Protein AF-A0A8S2YJC7-F1 (afdb_monomer_lite)

Foldseek 3Di:
DDDDDAPDQCPPQPDKDAWAKDCPDQQWIKIWIDSDQAAIWIWIDNPVRHTDTDPDGPGGADPPDPSNRHDHDDYHDDDD

InterPro domains:
  IPR023296 Glycosyl hydrolase, five-bladed beta-propeller domain superfamily [G3DSA:2.115.10.20] (1-80)

Organism: NCBI:txid392030

Radius of gyration: 13.6 Å; chains: 1; bounding box: 36×29×33 Å

Structure (mmCIF, N/CA/C/O backbone):
data_AF-A0A8S2YJC7-F1
#
_entry.id   AF-A0A8S2YJC7-F1
#
loop_
_atom_site.group_PDB
_atom_site.id
_atom_site.type_symbol
_atom_site.label_atom_id
_atom_site.label_alt_id
_atom_site.label_comp_id
_atom_site.label_asym_id
_atom_site.label_entity_id
_atom_site.label_seq_id
_atom_site.pdbx_PDB_ins_code
_atom_site.Cartn_x
_atom_site.Cartn_y
_atom_site.Cartn_z
_atom_site.occupancy
_atom_site.B_iso_or_equiv
_atom_site.auth_seq_id
_atom_site.auth_comp_id
_atom_site.auth_asym_id
_atom_site.auth_atom_id
_atom_site.pdbx_PDB_model_num
ATOM 1 N N . GLU A 1 1 ? -24.318 12.359 5.472 1.00 68.31 1 GLU A N 1
ATOM 2 C CA . GLU A 1 1 ? -23.041 11.621 5.488 1.00 68.31 1 GLU A CA 1
ATOM 3 C C . GLU A 1 1 ? -22.004 12.527 6.116 1.00 68.31 1 GLU A C 1
ATOM 5 O O . GLU A 1 1 ? -21.829 13.640 5.637 1.00 68.31 1 GLU A O 1
ATOM 10 N N . ASN A 1 2 ? -21.415 12.112 7.236 1.00 89.75 2 ASN A N 1
ATOM 11 C CA . ASN A 1 2 ? -20.416 12.906 7.944 1.00 89.75 2 ASN A CA 1
ATOM 12 C C . ASN A 1 2 ? -19.069 12.218 7.755 1.00 89.75 2 ASN A C 1
ATOM 14 O O . ASN A 1 2 ? -18.868 11.116 8.261 1.00 89.75 2 ASN A O 1
ATOM 18 N N . TRP A 1 3 ? -18.178 12.853 7.002 1.00 93.06 3 TRP A N 1
ATOM 19 C CA . TRP A 1 3 ? -16.804 12.397 6.841 1.00 93.06 3 TRP A CA 1
ATOM 20 C C . TRP A 1 3 ? -15.935 12.996 7.943 1.00 93.06 3 TRP A C 1
ATOM 22 O O . TRP A 1 3 ? -16.064 14.178 8.264 1.00 93.06 3 TRP A O 1
ATOM 32 N N . ILE A 1 4 ? -15.047 12.181 8.509 1.00 94.25 4 ILE A N 1
ATOM 33 C CA . ILE A 1 4 ? -14.020 12.624 9.454 1.00 94.25 4 ILE A CA 1
ATOM 34 C C . ILE A 1 4 ? -12.674 12.490 8.750 1.00 94.25 4 ILE A C 1
ATOM 36 O O . ILE A 1 4 ? -12.318 11.410 8.282 1.00 94.25 4 ILE A O 1
ATOM 40 N N . LEU A 1 5 ? -11.940 13.598 8.653 1.00 94.06 5 LEU A N 1
ATOM 41 C CA . LEU A 1 5 ? -10.589 13.597 8.106 1.00 94.06 5 LEU A CA 1
ATOM 42 C C . LEU A 1 5 ? -9.605 13.131 9.181 1.00 94.06 5 LEU A C 1
ATOM 44 O O . LEU A 1 5 ? -9.515 13.737 10.249 1.00 94.06 5 LEU A O 1
ATOM 48 N N . HIS A 1 6 ? -8.850 12.082 8.873 1.00 94.44 6 HIS A N 1
ATOM 49 C CA . HIS A 1 6 ? -7.745 11.614 9.703 1.00 94.44 6 HIS A CA 1
ATOM 50 C C . HIS A 1 6 ? -6.405 12.188 9.209 1.00 94.44 6 HIS A C 1
ATOM 52 O O . HIS A 1 6 ? -6.303 12.588 8.045 1.00 94.44 6 HIS A O 1
ATOM 58 N N . PRO A 1 7 ? -5.373 12.246 10.072 1.00 93.75 7 PRO A N 1
ATOM 59 C CA . PRO A 1 7 ? -4.010 12.560 9.649 1.00 93.75 7 PRO A CA 1
ATOM 60 C C . PRO A 1 7 ? -3.483 11.576 8.587 1.00 93.75 7 PRO A C 1
ATOM 62 O O . PRO A 1 7 ? -4.068 10.507 8.394 1.00 93.75 7 PRO A O 1
ATOM 65 N N . PRO A 1 8 ? -2.362 11.901 7.916 1.00 92.19 8 PRO A N 1
ATOM 66 C CA . PRO A 1 8 ? -1.694 10.966 7.016 1.00 92.19 8 PRO A CA 1
ATOM 67 C C . PRO A 1 8 ? -1.414 9.618 7.693 1.00 92.19 8 PRO A C 1
ATOM 69 O O . PRO A 1 8 ? -1.0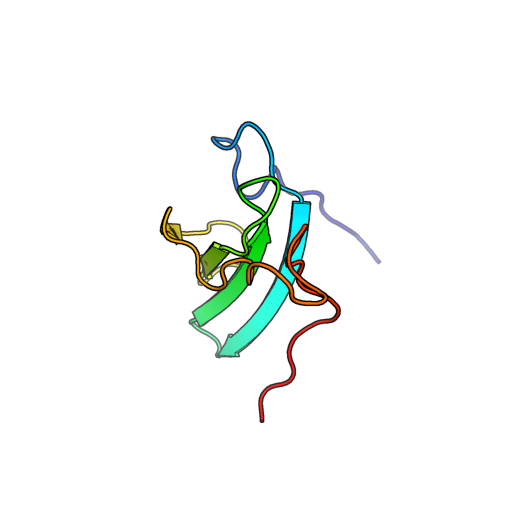14 9.586 8.854 1.00 92.19 8 PRO A O 1
ATOM 72 N N . LEU A 1 9 ? -1.580 8.519 6.951 1.00 92.75 9 LEU A N 1
ATOM 73 C CA . LEU A 1 9 ? -1.364 7.159 7.467 1.00 92.75 9 LEU A CA 1
ATOM 74 C C . LEU A 1 9 ? 0.112 6.864 7.784 1.00 92.75 9 LEU A C 1
ATOM 76 O O . LEU A 1 9 ? 0.400 6.053 8.659 1.00 92.75 9 LEU A O 1
ATOM 80 N N . PHE A 1 10 ? 1.026 7.532 7.072 1.00 91.81 10 PHE A N 1
ATOM 81 C CA . PHE A 1 10 ? 2.478 7.386 7.197 1.00 91.81 10 PHE A CA 1
ATOM 82 C C . PHE A 1 10 ? 3.144 8.769 7.304 1.00 91.81 10 PHE A C 1
ATOM 84 O O . PHE A 1 10 ? 3.726 9.255 6.331 1.00 91.81 10 PHE A O 1
ATOM 91 N N . PRO A 1 11 ? 3.007 9.471 8.441 1.00 90.75 11 PRO A N 1
ATOM 92 C CA . PRO A 1 11 ? 3.530 10.830 8.609 1.00 90.75 11 PRO A CA 1
ATOM 93 C C . PRO A 1 11 ? 5.064 10.924 8.534 1.00 90.75 11 PRO A C 1
ATOM 95 O O . PRO A 1 11 ? 5.607 12.009 8.341 1.00 90.75 11 PRO A O 1
ATOM 98 N N . GLU A 1 12 ? 5.768 9.807 8.701 1.00 90.00 12 GLU A N 1
ATOM 99 C CA . GLU A 1 12 ? 7.222 9.694 8.603 1.00 90.00 12 GLU A CA 1
ATOM 100 C C . GLU A 1 12 ? 7.741 9.549 7.166 1.00 90.00 12 GLU A C 1
ATOM 102 O O . GLU A 1 12 ? 8.940 9.722 6.930 1.00 90.00 12 GLU A O 1
ATOM 107 N N . LEU A 1 13 ? 6.869 9.215 6.211 1.00 87.88 13 LEU A N 1
ATOM 108 C CA . LEU A 1 13 ? 7.242 9.086 4.809 1.00 87.88 13 LEU A CA 1
ATOM 109 C C . LEU A 1 13 ? 7.238 10.457 4.137 1.00 87.88 13 LEU A C 1
ATOM 111 O O . LEU A 1 13 ? 6.262 11.201 4.203 1.00 87.88 13 LEU A O 1
ATOM 115 N N . SER A 1 14 ? 8.321 10.778 3.428 1.00 88.44 14 SER A N 1
ATOM 116 C CA . SER A 1 14 ? 8.394 11.993 2.606 1.00 88.44 14 SER A CA 1
ATOM 117 C C . SER A 1 14 ? 7.433 11.952 1.417 1.00 88.44 14 SER A C 1
ATOM 119 O O . SER A 1 14 ? 7.077 12.998 0.874 1.00 88.44 14 SER A O 1
ATOM 121 N N . TRP A 1 15 ? 7.027 10.751 1.003 1.00 86.81 15 TRP A N 1
ATOM 122 C CA . TRP A 1 15 ? 6.131 10.524 -0.114 1.00 86.81 15 TRP A CA 1
ATOM 123 C C . TRP A 1 15 ? 5.389 9.198 0.049 1.00 86.81 15 TRP A C 1
ATOM 125 O O . TRP A 1 15 ? 5.975 8.187 0.425 1.00 86.81 15 TRP A O 1
ATOM 135 N N . SER A 1 16 ? 4.098 9.198 -0.267 1.00 89.25 16 SER A N 1
ATOM 136 C CA . SER A 1 16 ? 3.337 7.981 -0.538 1.00 89.25 16 SER A CA 1
ATOM 137 C C . SER A 1 16 ? 2.206 8.298 -1.511 1.00 89.25 16 SER A C 1
ATOM 139 O O . SER A 1 16 ? 1.707 9.426 -1.548 1.00 89.25 16 SER A O 1
ATOM 141 N N . LYS A 1 17 ? 1.815 7.325 -2.334 1.00 90.50 17 LYS A N 1
ATOM 142 C CA . LYS A 1 17 ? 0.710 7.476 -3.293 1.00 90.50 17 LYS A CA 1
ATOM 143 C C . LYS A 1 17 ? 0.004 6.148 -3.538 1.00 90.50 17 LYS A C 1
ATOM 145 O O . LYS A 1 17 ? 0.502 5.112 -3.106 1.00 90.50 17 LYS A O 1
ATOM 150 N N . ALA A 1 18 ? -1.131 6.234 -4.239 1.00 90.69 18 ALA A N 1
ATOM 151 C CA . ALA A 1 18 ? -1.903 5.117 -4.781 1.00 90.69 18 ALA A CA 1
ATOM 152 C C . ALA A 1 18 ? -2.038 3.963 -3.778 1.00 90.69 18 ALA A C 1
ATOM 154 O O . ALA A 1 18 ? -1.236 3.039 -3.773 1.00 90.69 18 ALA A O 1
ATOM 155 N N . ALA A 1 19 ? -3.032 4.043 -2.893 1.00 93.38 19 ALA A N 1
ATOM 156 C CA . ALA A 1 19 ? -3.257 3.031 -1.872 1.00 93.38 19 ALA A CA 1
ATOM 157 C C . ALA A 1 19 ? -4.563 2.275 -2.124 1.00 93.38 19 ALA A C 1
ATOM 159 O O . ALA A 1 19 ? -5.564 2.873 -2.518 1.00 93.38 19 ALA A O 1
ATOM 160 N N . THR A 1 20 ? -4.562 0.972 -1.851 1.00 95.19 20 THR A N 1
ATOM 161 C CA . THR A 1 20 ? -5.759 0.131 -1.907 1.00 95.19 20 THR A CA 1
ATOM 162 C C . THR A 1 20 ? -5.831 -0.782 -0.689 1.00 95.19 20 THR A C 1
ATOM 164 O O . THR A 1 20 ? -4.811 -1.303 -0.226 1.00 95.19 20 THR A O 1
ATOM 167 N N . LEU A 1 21 ? -7.036 -0.962 -0.149 1.00 95.06 21 LEU A N 1
ATOM 168 C CA . LEU A 1 21 ? -7.273 -1.696 1.089 1.00 95.06 21 LEU A CA 1
ATOM 169 C C . LEU A 1 21 ? -7.885 -3.066 0.792 1.00 95.06 21 LEU A C 1
ATOM 171 O O 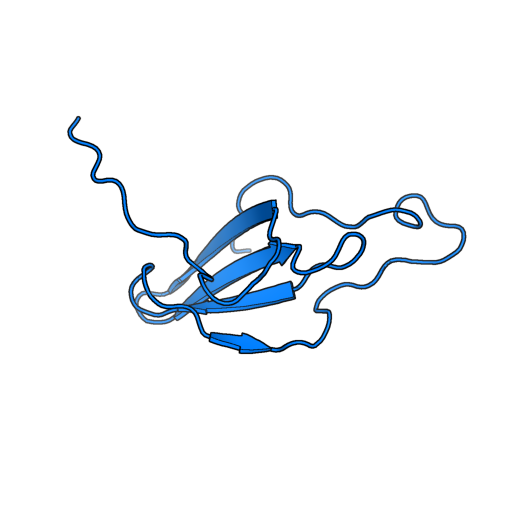. LEU A 1 21 ? -8.922 -3.179 0.145 1.00 95.06 21 LEU A O 1
ATOM 175 N N . LEU A 1 22 ? -7.278 -4.115 1.340 1.00 94.25 22 LEU A N 1
ATOM 176 C CA . LEU A 1 22 ? -7.883 -5.434 1.456 1.00 94.25 22 LEU A CA 1
ATOM 177 C C . LEU A 1 22 ? -8.392 -5.634 2.885 1.00 94.25 22 LEU A C 1
ATOM 179 O O . LEU A 1 22 ? -7.619 -5.855 3.825 1.00 94.25 22 LEU A O 1
ATOM 183 N N . VAL A 1 23 ? -9.716 -5.630 3.031 1.00 91.69 23 VAL A N 1
ATOM 184 C CA . VAL A 1 23 ? -10.394 -6.038 4.265 1.00 91.69 23 VAL A CA 1
ATOM 185 C C . VAL A 1 23 ? -10.399 -7.565 4.330 1.00 91.69 23 VAL A C 1
ATOM 187 O O . VAL A 1 23 ? -11.298 -8.234 3.823 1.00 91.69 23 VAL A O 1
ATOM 190 N N . HIS A 1 24 ? -9.348 -8.137 4.916 1.00 88.88 24 HIS A N 1
ATOM 191 C CA . HIS A 1 24 ? -9.190 -9.588 4.976 1.00 88.88 24 HIS A CA 1
ATOM 192 C C . HIS A 1 24 ? -10.082 -10.215 6.056 1.00 88.88 24 HIS A C 1
ATOM 194 O O . HIS A 1 24 ? -10.841 -11.150 5.777 1.00 88.88 24 HIS A O 1
ATOM 200 N N . ASN A 1 25 ? -10.003 -9.697 7.285 1.00 86.38 25 ASN A N 1
ATOM 201 C CA . ASN A 1 25 ? -10.851 -10.101 8.403 1.00 86.38 25 ASN A CA 1
ATOM 202 C C . ASN A 1 25 ? -10.998 -8.968 9.442 1.00 86.38 25 ASN A C 1
ATOM 204 O O . ASN A 1 25 ? -10.509 -7.855 9.251 1.00 86.38 25 ASN A O 1
ATOM 208 N N . VAL A 1 26 ? -11.691 -9.262 10.547 1.00 81.81 26 VAL A N 1
ATOM 209 C CA . VAL A 1 26 ? -12.000 -8.289 11.612 1.00 81.81 26 VAL A CA 1
ATOM 210 C C . VAL A 1 26 ? -10.741 -7.736 12.288 1.00 81.81 26 VAL A C 1
ATOM 212 O O . VAL A 1 26 ? -10.742 -6.597 12.733 1.00 81.81 26 VAL A O 1
ATOM 215 N N . THR A 1 27 ? -9.666 -8.521 12.365 1.00 84.19 27 THR A N 1
ATOM 216 C CA . THR A 1 27 ? -8.456 -8.169 13.124 1.00 84.19 27 THR A CA 1
ATOM 217 C C . THR A 1 27 ? -7.258 -7.810 12.251 1.00 84.19 27 THR A C 1
ATOM 219 O O . THR A 1 27 ? -6.275 -7.291 12.767 1.00 84.19 27 THR A O 1
ATOM 222 N N . HIS A 1 28 ? -7.319 -8.089 10.950 1.00 88.88 28 HIS A N 1
ATOM 223 C CA . HIS A 1 28 ? -6.223 -7.881 10.016 1.00 88.88 28 HIS A CA 1
ATOM 224 C C . HIS A 1 28 ? -6.754 -7.307 8.709 1.00 88.88 28 HIS A C 1
ATOM 226 O O . HIS A 1 28 ? -7.529 -7.955 7.995 1.00 88.88 28 HIS A O 1
ATOM 232 N N . GLN A 1 29 ? -6.276 -6.116 8.376 1.00 93.88 29 GLN A N 1
ATOM 233 C CA . GLN A 1 29 ? -6.442 -5.502 7.068 1.00 93.88 29 GLN A CA 1
ATOM 234 C C . GLN A 1 29 ? -5.070 -5.204 6.464 1.00 93.88 29 GLN A C 1
ATOM 236 O O . GLN A 1 29 ? -4.083 -5.025 7.186 1.00 93.88 29 GLN A O 1
ATOM 241 N N . TYR A 1 30 ? -5.010 -5.184 5.136 1.00 94.00 30 TYR A N 1
ATOM 242 C CA . TYR A 1 30 ? -3.774 -4.975 4.391 1.00 94.00 30 TYR A CA 1
ATOM 243 C C . TYR A 1 30 ? -3.915 -3.775 3.472 1.00 94.00 30 TYR A C 1
ATOM 245 O O . TYR A 1 30 ? -4.867 -3.706 2.700 1.00 94.00 30 TYR A O 1
ATOM 253 N N . LEU A 1 31 ? -2.955 -2.862 3.535 1.00 94.69 31 LEU A N 1
ATOM 254 C CA . LEU A 1 31 ? -2.863 -1.733 2.623 1.00 94.69 31 LEU A CA 1
ATOM 255 C C . LEU A 1 31 ? -1.717 -1.986 1.654 1.00 94.69 31 LEU A C 1
ATOM 257 O O . LEU A 1 31 ? -0.577 -2.168 2.081 1.00 94.69 31 LEU A O 1
ATOM 261 N N . PHE A 1 32 ? -2.017 -1.980 0.364 1.00 93.88 32 PHE A N 1
ATOM 262 C CA . PHE A 1 32 ? -0.998 -1.939 -0.677 1.00 93.88 32 PHE A CA 1
ATOM 263 C C . PHE A 1 32 ? -0.854 -0.489 -1.102 1.00 93.88 32 PHE A C 1
ATOM 265 O O . PHE A 1 32 ? -1.867 0.162 -1.347 1.00 93.88 32 PHE A O 1
ATOM 272 N N . PHE A 1 33 ? 0.368 0.025 -1.144 1.00 93.62 33 PHE A N 1
ATOM 273 C CA . PHE A 1 33 ? 0.623 1.432 -1.443 1.00 93.62 33 PHE A CA 1
ATOM 274 C C . PHE A 1 33 ? 2.020 1.618 -2.022 1.00 93.62 33 PHE A C 1
ATOM 276 O O . PHE A 1 33 ? 2.875 0.750 -1.857 1.00 93.62 33 PHE A O 1
ATOM 283 N N . ASN A 1 34 ? 2.282 2.748 -2.669 1.00 90.94 34 ASN A N 1
ATOM 284 C CA . ASN A 1 34 ? 3.628 3.082 -3.121 1.00 90.94 34 ASN A CA 1
ATOM 285 C C . ASN A 1 34 ? 4.352 3.930 -2.073 1.00 90.94 34 ASN A C 1
ATOM 287 O O . ASN A 1 34 ? 3.923 5.044 -1.767 1.00 90.94 34 ASN A O 1
ATOM 291 N N . GLU A 1 35 ? 5.456 3.396 -1.549 1.00 7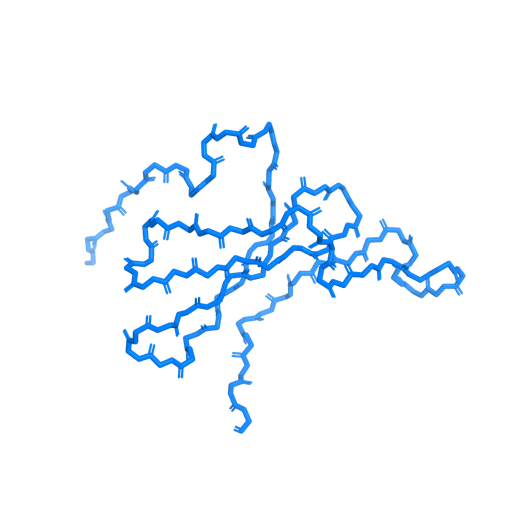7.81 35 GLU A N 1
ATOM 292 C CA . GLU A 1 35 ? 6.401 4.099 -0.664 1.00 77.81 35 GLU A CA 1
ATOM 293 C C . GLU A 1 35 ? 7.553 4.750 -1.455 1.00 77.81 35 GLU A C 1
ATOM 295 O O . GLU A 1 35 ? 8.133 5.742 -1.021 1.00 77.81 35 GLU A O 1
ATOM 300 N N . SER A 1 36 ? 7.824 4.256 -2.669 1.00 71.88 36 SER A N 1
ATOM 301 C CA . SER A 1 36 ? 8.792 4.805 -3.621 1.00 71.88 36 SER A CA 1
ATOM 302 C C . SER A 1 36 ? 8.142 5.030 -4.991 1.00 71.88 36 SER A C 1
ATOM 304 O O . SER A 1 36 ? 6.984 4.676 -5.219 1.00 71.88 36 SER A O 1
ATOM 306 N N . ASN A 1 37 ? 8.873 5.644 -5.925 1.00 70.56 37 ASN A N 1
ATOM 307 C CA . ASN A 1 37 ? 8.327 5.971 -7.242 1.00 70.56 37 ASN A CA 1
ATOM 308 C C . ASN A 1 37 ? 8.021 4.760 -8.125 1.00 70.56 37 ASN A C 1
ATOM 310 O O . ASN A 1 37 ? 7.343 4.974 -9.122 1.00 70.56 37 ASN A O 1
ATOM 314 N N . ILE A 1 38 ? 8.500 3.552 -7.808 1.00 81.06 38 ILE A N 1
ATOM 315 C CA . ILE A 1 38 ? 8.414 2.422 -8.749 1.00 81.06 38 ILE A CA 1
ATOM 316 C C . ILE A 1 38 ? 7.843 1.133 -8.137 1.00 81.06 38 ILE A C 1
ATOM 318 O O . ILE A 1 38 ? 7.284 0.323 -8.869 1.00 81.06 38 ILE A O 1
ATOM 322 N N . GLU A 1 39 ? 7.899 0.949 -6.813 1.00 85.56 39 GLU A N 1
ATOM 323 C CA . GLU A 1 39 ? 7.585 -0.340 -6.174 1.00 85.56 39 GLU A CA 1
ATOM 324 C C . GLU A 1 39 ? 6.366 -0.277 -5.254 1.00 85.56 39 GLU A C 1
ATOM 326 O O . GLU A 1 39 ? 6.065 0.759 -4.650 1.00 85.56 39 GLU A O 1
ATOM 331 N N . LEU A 1 40 ? 5.692 -1.420 -5.110 1.00 90.12 40 LEU A N 1
ATOM 332 C CA . LEU A 1 40 ? 4.524 -1.582 -4.253 1.00 90.12 40 LEU A CA 1
ATOM 333 C C . LEU A 1 40 ? 4.942 -2.117 -2.882 1.00 90.12 40 LEU A C 1
ATOM 335 O O . LEU A 1 40 ? 5.548 -3.182 -2.791 1.00 90.12 40 LEU A O 1
ATOM 339 N N . ALA A 1 41 ? 4.566 -1.427 -1.813 1.00 92.12 41 ALA A N 1
ATOM 340 C CA . ALA A 1 41 ? 4.748 -1.838 -0.427 1.00 92.12 41 ALA A CA 1
ATOM 341 C C . ALA A 1 41 ? 3.462 -2.445 0.159 1.00 92.12 41 ALA A C 1
ATOM 343 O O . ALA A 1 41 ? 2.356 -2.249 -0.353 1.00 92.12 41 ALA A O 1
ATOM 344 N N . LEU A 1 42 ? 3.617 -3.177 1.265 1.00 92.50 42 LEU A N 1
ATOM 345 C CA . LEU A 1 42 ? 2.523 -3.791 2.016 1.00 92.50 42 LEU A CA 1
ATOM 346 C C . LEU A 1 42 ? 2.564 -3.336 3.476 1.00 92.50 42 LEU A C 1
ATOM 348 O O . LEU A 1 42 ? 3.553 -3.556 4.180 1.00 92.50 42 LEU A O 1
ATOM 352 N N . ALA A 1 43 ? 1.457 -2.769 3.945 1.00 94.44 43 ALA A N 1
ATOM 353 C CA . ALA A 1 43 ? 1.227 -2.455 5.346 1.00 94.44 43 ALA A CA 1
ATOM 354 C C . ALA A 1 43 ? 0.100 -3.304 5.932 1.00 94.44 43 ALA A C 1
ATOM 356 O O . ALA A 1 43 ? -0.788 -3.774 5.219 1.00 94.44 43 ALA A O 1
ATOM 357 N N . LYS A 1 44 ? 0.120 -3.475 7.251 1.00 94.88 44 LYS A N 1
ATOM 358 C CA . LYS A 1 44 ? -0.933 -4.142 8.020 1.00 94.88 44 LYS A CA 1
ATOM 359 C C . LYS A 1 44 ? -1.504 -3.196 9.060 1.00 94.88 44 LYS A C 1
ATOM 361 O O . LYS A 1 44 ? -0.766 -2.397 9.632 1.00 94.88 44 LYS A O 1
ATOM 366 N N . THR A 1 45 ? -2.788 -3.346 9.339 1.00 95.25 45 THR A N 1
ATOM 367 C CA . THR A 1 45 ? -3.487 -2.626 10.406 1.00 95.25 45 THR A CA 1
ATOM 368 C C . THR A 1 45 ? -4.559 -3.516 11.034 1.00 95.25 45 THR A C 1
ATOM 370 O O . THR A 1 45 ? -4.947 -4.543 10.464 1.00 95.25 45 THR A O 1
ATOM 373 N N . SER A 1 46 ? -5.005 -3.113 12.220 1.00 94.12 46 SER A N 1
ATOM 374 C CA . SER A 1 46 ? -6.167 -3.659 12.922 1.00 94.12 46 SER A CA 1
ATOM 375 C C . SER A 1 46 ? -7.266 -2.617 13.162 1.00 94.12 46 SER A C 1
ATOM 377 O O . SER A 1 46 ? -8.342 -2.985 13.624 1.00 94.12 46 SER A O 1
ATOM 379 N N . ASP A 1 47 ? -6.995 -1.330 12.916 1.00 92.62 47 ASP A N 1
ATOM 380 C CA . ASP A 1 47 ? -7.878 -0.210 13.269 1.00 92.62 47 ASP A CA 1
ATOM 381 C C . ASP A 1 47 ? -8.068 0.823 12.147 1.00 92.62 47 ASP A C 1
ATOM 383 O O . ASP A 1 47 ? -8.774 1.808 12.345 1.00 92.62 47 ASP A O 1
ATOM 387 N N . LEU A 1 48 ? -7.468 0.592 10.973 1.00 92.56 48 LEU A N 1
ATOM 388 C CA . LEU A 1 48 ? -7.498 1.466 9.792 1.00 92.56 48 LEU A CA 1
ATOM 389 C C . LEU A 1 48 ? -6.838 2.840 9.969 1.00 92.56 48 LEU A C 1
ATOM 391 O O . LEU A 1 48 ? -6.843 3.628 9.022 1.00 92.56 48 LEU A O 1
ATOM 395 N N . LEU A 1 49 ? -6.248 3.119 11.132 1.00 93.00 49 LEU A N 1
ATOM 396 C CA . LEU A 1 49 ? -5.632 4.404 11.463 1.00 93.00 49 LEU A CA 1
ATOM 397 C C . LEU A 1 49 ? -4.122 4.279 11.629 1.00 93.00 49 LEU A C 1
ATOM 399 O O . LEU A 1 49 ? -3.381 5.158 11.198 1.00 93.00 49 LEU A O 1
ATOM 403 N N . HIS A 1 50 ? -3.666 3.175 12.215 1.00 93.25 50 HIS A N 1
ATOM 404 C CA . HIS A 1 50 ? -2.260 2.916 12.472 1.00 93.25 50 HIS A CA 1
ATOM 405 C C . HIS A 1 50 ? -1.803 1.719 11.644 1.00 93.25 50 HIS A C 1
ATOM 407 O O . HIS A 1 50 ? -2.363 0.622 11.730 1.00 93.25 50 HIS A O 1
ATOM 413 N N . TYR A 1 51 ? -0.765 1.928 10.839 1.00 93.69 51 TYR A N 1
ATOM 414 C CA . TYR A 1 51 ? -0.243 0.927 9.920 1.00 93.69 51 TYR A CA 1
ATOM 415 C C . TYR A 1 51 ? 1.195 0.569 10.270 1.00 93.69 51 TYR A C 1
ATOM 417 O O . TYR A 1 51 ? 2.023 1.426 10.557 1.00 93.69 51 TYR A O 1
ATOM 425 N N . THR A 1 52 ? 1.508 -0.721 10.209 1.00 92.75 52 THR A N 1
ATOM 426 C CA . THR A 1 52 ? 2.886 -1.220 10.244 1.00 92.75 52 THR A CA 1
ATOM 427 C C . THR A 1 52 ? 3.232 -1.758 8.866 1.00 92.75 52 THR A C 1
ATOM 429 O O . THR A 1 52 ? 2.602 -2.713 8.407 1.00 92.75 52 THR A O 1
ATOM 432 N N . TYR A 1 53 ? 4.224 -1.166 8.204 1.00 89.19 53 TYR A N 1
ATOM 433 C CA . TYR A 1 53 ? 4.733 -1.643 6.919 1.00 89.19 53 TYR A CA 1
ATOM 434 C C . TYR A 1 53 ? 6.195 -2.064 7.033 1.00 89.19 53 TYR A C 1
ATOM 436 O O . TYR A 1 53 ? 6.934 -1.636 7.920 1.00 89.19 53 TYR A O 1
ATOM 444 N N . THR A 1 54 ? 6.611 -2.936 6.126 1.00 79.94 54 THR A N 1
ATOM 445 C CA . THR A 1 54 ? 8.020 -3.273 5.934 1.00 79.94 54 THR A CA 1
ATOM 446 C C . THR A 1 54 ? 8.558 -2.477 4.758 1.00 79.94 54 THR A C 1
ATOM 448 O O . THR A 1 54 ? 7.930 -2.48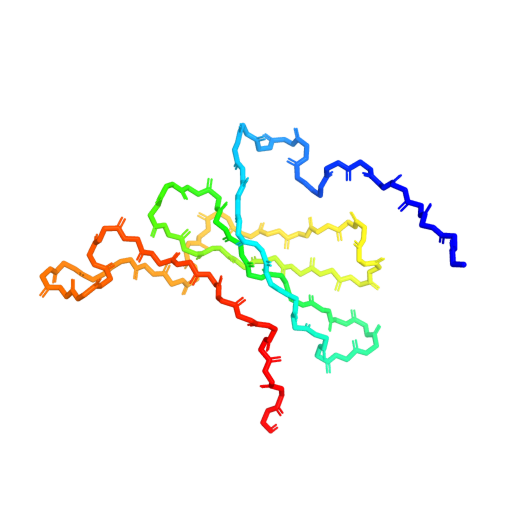2 3.706 1.00 79.94 54 THR A O 1
ATOM 451 N N . LYS A 1 55 ? 9.760 -1.901 4.881 1.00 74.94 55 LYS A N 1
ATOM 452 C CA . LYS A 1 55 ? 10.489 -1.225 3.781 1.00 74.94 55 LYS A CA 1
ATOM 453 C C . LYS A 1 55 ? 10.926 -2.154 2.637 1.00 74.94 55 LYS A C 1
ATOM 455 O O . LYS A 1 55 ? 11.772 -1.802 1.829 1.00 74.94 55 LYS A O 1
ATOM 460 N N . ARG A 1 56 ? 10.418 -3.385 2.622 1.00 79.81 56 ARG A N 1
ATOM 461 C CA . ARG A 1 56 ? 10.648 -4.343 1.554 1.00 79.81 56 ARG A CA 1
ATOM 462 C C . ARG A 1 56 ? 9.487 -4.248 0.580 1.00 79.81 56 ARG A C 1
ATOM 464 O O . ARG A 1 56 ? 8.329 -4.338 0.990 1.00 79.81 56 ARG A O 1
ATOM 471 N N . SER A 1 57 ? 9.834 -4.155 -0.687 1.00 85.12 57 SER A N 1
ATOM 472 C CA . SER A 1 57 ? 8.936 -4.201 -1.830 1.00 85.12 57 SER A CA 1
ATOM 473 C C . SER A 1 57 ? 8.142 -5.506 -1.796 1.00 85.12 57 SER A C 1
ATOM 475 O O . SER A 1 57 ? 8.689 -6.605 -1.679 1.00 85.12 57 SER A O 1
ATOM 477 N N . PHE A 1 58 ? 6.822 -5.374 -1.816 1.00 90.56 58 PHE A N 1
ATOM 478 C CA . PHE A 1 58 ? 5.892 -6.487 -1.944 1.00 90.56 58 PHE A CA 1
ATOM 479 C C . PHE A 1 58 ? 5.793 -6.937 -3.404 1.00 90.56 58 PHE A C 1
ATOM 481 O O . PHE A 1 58 ? 5.812 -8.137 -3.672 1.00 90.56 58 PHE A O 1
ATOM 488 N N . ILE A 1 59 ? 5.733 -5.978 -4.335 1.00 90.81 59 ILE A N 1
ATOM 489 C CA . ILE A 1 59 ? 5.877 -6.214 -5.776 1.00 90.81 59 ILE A CA 1
ATOM 490 C C . ILE A 1 59 ? 6.898 -5.215 -6.320 1.00 90.81 59 ILE A C 1
ATOM 492 O O . ILE A 1 59 ? 6.785 -4.011 -6.086 1.00 90.81 59 ILE A O 1
ATOM 496 N N . GLU A 1 60 ? 7.885 -5.739 -7.037 1.00 91.19 60 GLU A N 1
ATOM 497 C CA . GLU A 1 60 ? 8.932 -4.980 -7.720 1.00 91.19 60 GLU A CA 1
ATOM 498 C C . GLU A 1 60 ? 8.580 -4.816 -9.204 1.00 91.19 60 GLU A C 1
ATOM 500 O O . GLU A 1 60 ? 7.833 -5.621 -9.772 1.00 91.19 60 GLU A O 1
ATOM 505 N N . VAL A 1 61 ? 9.142 -3.786 -9.838 1.00 92.25 61 VAL A N 1
ATOM 506 C CA . VAL A 1 61 ? 9.077 -3.628 -11.295 1.00 92.25 61 VAL A CA 1
ATOM 507 C C . VAL A 1 61 ? 9.812 -4.765 -11.997 1.00 92.25 61 VAL A C 1
ATOM 509 O O . VAL A 1 61 ? 10.769 -5.341 -11.474 1.00 92.25 61 VAL A O 1
ATOM 512 N N . ARG A 1 62 ? 9.398 -5.070 -13.226 1.00 93.25 62 ARG A N 1
ATOM 513 C CA . ARG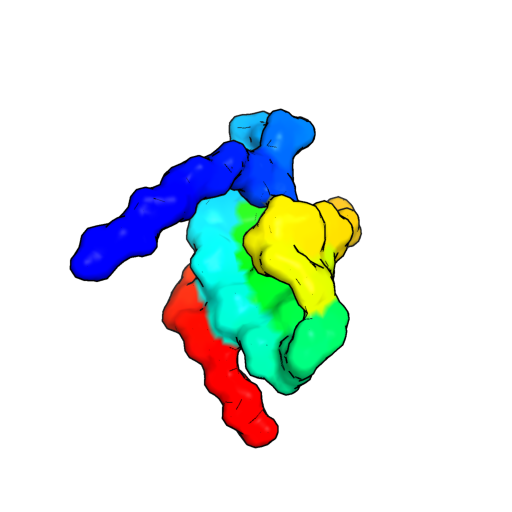 A 1 62 ? 10.073 -6.062 -14.067 1.00 93.25 62 ARG A CA 1
ATOM 514 C C . ARG A 1 62 ? 10.721 -5.368 -15.252 1.00 93.25 62 ARG A C 1
ATOM 516 O O . ARG A 1 62 ? 10.040 -4.772 -16.083 1.00 93.25 62 ARG A O 1
ATOM 523 N N . VAL A 1 63 ? 12.045 -5.469 -15.327 1.00 93.88 63 VAL A N 1
ATOM 524 C CA . VAL A 1 63 ? 12.837 -4.897 -16.425 1.00 93.88 63 VAL A CA 1
ATOM 525 C C . VAL A 1 63 ? 12.371 -5.494 -17.754 1.00 93.88 63 VAL A C 1
ATOM 527 O O . VAL A 1 63 ? 12.236 -6.711 -17.858 1.00 93.88 63 VAL A O 1
ATOM 530 N N . ASP A 1 64 ? 12.121 -4.634 -18.743 1.00 95.81 64 ASP A N 1
ATOM 531 C CA . ASP A 1 64 ? 11.632 -4.976 -20.089 1.00 95.81 64 ASP A CA 1
ATOM 532 C C . ASP A 1 64 ? 10.194 -5.540 -20.165 1.00 95.81 64 ASP A C 1
ATOM 534 O O . ASP A 1 64 ? 9.817 -6.172 -21.155 1.00 95.81 64 ASP A O 1
ATOM 538 N N . TYR A 1 65 ? 9.359 -5.285 -19.152 1.00 96.38 65 TYR A N 1
ATOM 539 C CA . TYR A 1 65 ? 7.919 -5.587 -19.170 1.00 96.38 65 TYR A CA 1
ATOM 540 C C . TYR A 1 65 ? 7.068 -4.312 -19.107 1.00 96.38 65 TYR A C 1
ATOM 542 O O . TYR A 1 65 ? 7.570 -3.209 -18.925 1.00 96.38 65 TYR A O 1
ATOM 550 N N . PHE A 1 66 ? 5.748 -4.455 -19.260 1.00 95.19 66 PHE A N 1
ATOM 551 C CA . PHE A 1 66 ? 4.807 -3.324 -19.242 1.00 95.19 6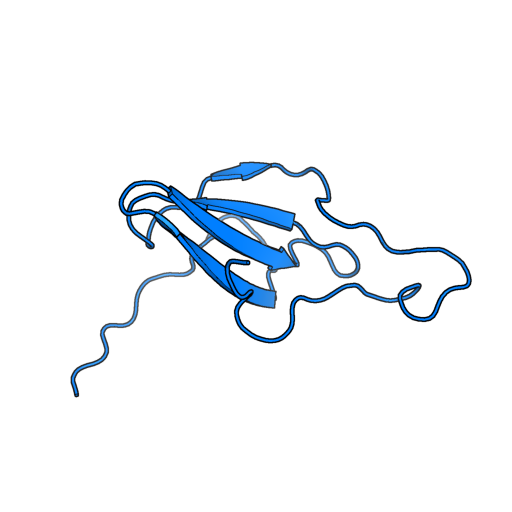6 PHE A CA 1
ATOM 552 C C . PHE A 1 66 ? 4.813 -2.526 -17.924 1.00 95.19 66 PHE A C 1
ATOM 554 O O . PHE A 1 66 ? 4.359 -1.387 -17.894 1.00 95.19 66 PHE A O 1
ATOM 561 N N . ASP A 1 67 ? 5.289 -3.139 -16.844 1.00 93.25 67 ASP A N 1
ATOM 562 C CA . ASP A 1 67 ? 5.411 -2.598 -15.494 1.00 93.25 67 ASP A CA 1
ATOM 563 C C . ASP A 1 67 ? 6.862 -2.228 -15.142 1.00 93.25 67 ASP A C 1
ATOM 565 O O . ASP A 1 67 ? 7.222 -2.200 -13.968 1.00 93.25 67 ASP A O 1
ATOM 569 N N . SER A 1 68 ? 7.710 -1.967 -16.145 1.00 93.88 68 SER A N 1
ATOM 570 C CA . SER A 1 68 ? 9.120 -1.600 -15.944 1.00 93.88 68 SER A CA 1
ATOM 571 C C . SER A 1 68 ? 9.306 -0.257 -15.245 1.00 93.88 68 SER A C 1
ATOM 573 O O . SER A 1 68 ? 10.264 -0.081 -14.499 1.00 93.88 68 SER A O 1
ATOM 575 N N . GLU A 1 69 ? 8.394 0.684 -15.480 1.00 91.31 69 GLU A N 1
ATOM 576 C CA . GLU A 1 69 ? 8.494 2.040 -14.935 1.00 91.31 69 GLU A CA 1
ATOM 577 C C . GLU A 1 69 ? 7.820 2.170 -13.570 1.00 91.31 69 GLU A C 1
ATOM 579 O O . GLU A 1 69 ? 8.160 3.064 -12.795 1.00 91.31 69 GLU A O 1
ATOM 584 N N . LEU A 1 70 ? 6.815 1.330 -13.296 1.00 90.38 70 LEU A N 1
ATOM 585 C CA . LEU A 1 70 ? 5.914 1.522 -12.168 1.00 90.38 70 LEU A CA 1
ATOM 586 C C . LEU A 1 70 ? 4.984 0.321 -11.947 1.00 90.38 70 LEU A C 1
ATOM 588 O O . LEU A 1 70 ? 4.338 -0.158 -12.881 1.00 90.38 70 LEU A O 1
ATOM 592 N N . VAL A 1 71 ? 4.815 -0.063 -10.681 1.00 91.56 71 VAL A N 1
ATOM 593 C CA . VAL A 1 71 ? 3.703 -0.903 -10.215 1.00 91.56 71 VAL A CA 1
ATOM 594 C C . VAL A 1 71 ? 2.869 -0.109 -9.212 1.00 91.56 71 VAL A C 1
ATOM 596 O O . VAL A 1 71 ? 3.356 0.225 -8.135 1.00 91.56 71 VAL A O 1
ATOM 599 N N . GLU A 1 72 ? 1.601 0.153 -9.529 1.00 91.81 72 GLU A N 1
ATOM 600 C CA . GLU A 1 72 ? 0.642 0.782 -8.607 1.00 91.81 72 GLU A CA 1
ATOM 601 C C . GLU A 1 72 ? -0.541 -0.146 -8.341 1.00 91.81 72 GLU A C 1
ATOM 603 O O . GLU A 1 72 ? -0.951 -0.912 -9.223 1.00 91.81 72 GLU A O 1
ATOM 608 N N . PRO A 1 73 ? -1.134 -0.080 -7.141 1.00 92.50 73 PRO A N 1
ATOM 609 C CA . PRO A 1 73 ? -2.379 -0.768 -6.902 1.00 92.50 73 PRO A CA 1
ATOM 610 C C . PRO A 1 73 ? -3.525 -0.034 -7.606 1.00 92.50 73 PRO A C 1
ATOM 612 O O . PRO A 1 73 ? -3.612 1.193 -7.601 1.00 92.50 73 PRO A O 1
ATOM 615 N N . GLY A 1 74 ? -4.433 -0.811 -8.193 1.00 91.88 74 GLY A N 1
ATOM 616 C CA . GLY A 1 74 ? -5.669 -0.299 -8.773 1.00 91.88 74 GLY A CA 1
ATOM 617 C C . GLY A 1 74 ? -6.842 -0.378 -7.783 1.00 91.88 74 GLY A C 1
ATOM 618 O O . GLY A 1 74 ? -6.716 0.050 -6.633 1.00 91.88 74 GLY A O 1
ATOM 619 N N . PRO A 1 75 ? -8.000 -0.922 -8.200 1.00 93.81 75 PRO A N 1
ATOM 620 C CA . PRO A 1 75 ? -9.170 -1.027 -7.333 1.00 93.81 75 PRO A CA 1
ATOM 621 C C . PRO A 1 75 ? -8.934 -1.967 -6.144 1.00 93.81 75 PRO A C 1
ATOM 623 O O . PRO A 1 75 ? -7.993 -2.763 -6.128 1.00 93.81 75 PRO A O 1
ATOM 626 N N . GLU A 1 76 ? -9.825 -1.880 -5.157 1.00 93.00 76 GLU A N 1
ATOM 627 C CA . GLU A 1 76 ? -9.810 -2.726 -3.960 1.00 93.00 76 GLU A CA 1
ATOM 628 C C . GLU A 1 76 ? -9.709 -4.218 -4.322 1.00 93.00 76 GLU A C 1
ATOM 630 O O . GLU A 1 76 ? -10.520 -4.722 -5.116 1.00 93.00 76 GLU A O 1
ATOM 635 N N . PRO A 1 77 ? -8.719 -4.948 -3.767 1.00 91.12 77 PRO A N 1
ATOM 636 C CA . PRO A 1 77 ? -8.560 -6.364 -4.036 1.00 91.12 77 PRO A CA 1
ATOM 637 C C . PRO A 1 77 ? -9.781 -7.138 -3.556 1.00 91.12 77 PRO A C 1
ATOM 639 O O . PRO A 1 77 ? -10.257 -6.973 -2.431 1.00 91.12 77 PRO A O 1
ATOM 642 N N . ARG A 1 78 ? -10.267 -8.045 -4.402 1.00 84.62 78 ARG A N 1
ATOM 643 C CA . ARG A 1 78 ? -11.336 -8.962 -4.017 1.00 84.62 78 ARG A CA 1
ATOM 644 C C . ARG A 1 78 ? -10.739 -10.165 -3.314 1.00 84.62 78 ARG A C 1
ATOM 646 O O . ARG A 1 78 ? -9.794 -10.780 -3.804 1.00 84.62 78 ARG A O 1
ATOM 653 N N . ARG A 1 79 ? -11.331 -10.524 -2.181 1.00 77.25 79 ARG A N 1
ATOM 654 C CA . ARG A 1 79 ? -11.085 -11.817 -1.555 1.00 77.25 79 ARG A CA 1
ATOM 655 C C . ARG A 1 79 ? -11.654 -12.911 -2.468 1.00 77.25 79 ARG A C 1
ATOM 657 O O . ARG A 1 79 ? -12.830 -12.839 -2.824 1.00 77.25 79 ARG A O 1
ATOM 664 N N . LEU A 1 80 ? -10.798 -13.854 -2.864 1.00 69.19 80 LEU A N 1
ATOM 665 C CA . LEU A 1 80 ? -11.170 -15.056 -3.618 1.00 69.19 80 LEU A CA 1
ATOM 666 C C . LEU A 1 80 ? -11.815 -16.106 -2.706 1.00 69.19 80 LEU A C 1
ATOM 668 O O . LEU A 1 80 ? -11.462 -16.140 -1.501 1.00 69.19 80 LEU A O 1
#

Secondary structure (DSSP, 8-state):
----PPPPS-TT-S--EEEEEEE-SSS-EEEEEESSSS-EEEEEESSSS--EE-SS-SB---TTSTTSS-----SPPPP-

pLDDT: mean 89.64, std 6.37, range [68.31, 96.38]

Sequence (80 aa):
ENWILHPPLFPELSWSKAATLLVHNVTHQYLFFNESNIELALAKTSDLLHYTYTKRSFIEVRVDYFDSELVEPGPEPRRL